Protein AF-A0A7C3M6L7-F1 (afdb_monomer_lite)

Secondary structure (DSSP, 8-state):
-PPP--EEEEE-----TTS-SSSSSHHHHHHHIIIIIHHHHHHHHHHHHTT---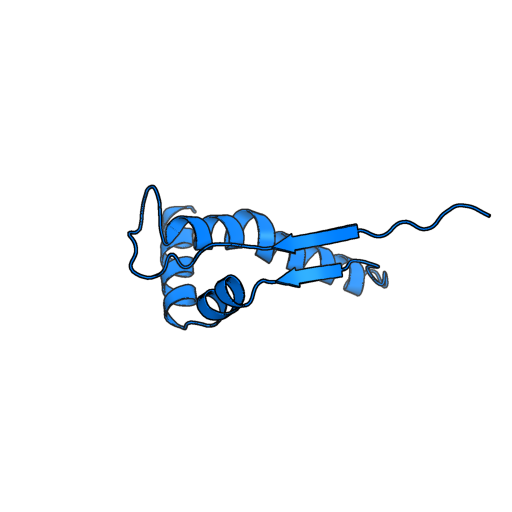-EEEEE-HHHHHHHT-HHHHHHHHHHHHHH-

Foldseek 3Di:
DDDDDEAEAEDDDAQQVVVDDPPDGLVVLLCCVVVPVVVVVVVCVVCVVVVHHDRYHYHDDPRSVVLCPDPVNVVSNVVVVVVVD

Sequence (85 aa):
MNGYFMLVLHTHLPFVKGKGVWPFGEEWLYEVMYGSYIPLVKALEDLYEDGVVPNVTVSITPVLLSQLVMPECIDGFRKYIARKI

Structure (mmCIF, N/CA/C/O backbone):
data_AF-A0A7C3M6L7-F1
#
_entry.id   AF-A0A7C3M6L7-F1
#
loop_
_atom_site.group_PDB
_atom_site.id
_atom_site.type_symbol
_atom_site.label_atom_id
_atom_site.label_alt_id
_atom_site.label_comp_id
_atom_site.label_asym_id
_atom_site.label_entity_id
_atom_site.label_seq_id
_atom_site.pdbx_PDB_ins_code
_atom_site.Cartn_x
_atom_site.Cartn_y
_atom_site.Cartn_z
_atom_site.occupancy
_atom_site.B_iso_or_equiv
_atom_site.auth_seq_id
_atom_site.auth_comp_id
_atom_site.auth_asym_id
_atom_site.auth_atom_id
_atom_site.pdbx_PDB_model_num
ATOM 1 N N . MET A 1 1 ? -11.063 -3.931 33.814 1.00 58.28 1 MET A N 1
ATOM 2 C CA . MET A 1 1 ? -10.568 -3.138 32.670 1.00 58.28 1 MET A CA 1
ATOM 3 C C . MET A 1 1 ? -10.091 -4.132 31.627 1.00 58.28 1 MET A C 1
ATOM 5 O O . MET A 1 1 ? -9.274 -4.975 31.977 1.00 58.28 1 MET A O 1
ATOM 9 N N . ASN A 1 2 ? -10.650 -4.109 30.418 1.00 78.25 2 ASN A N 1
ATOM 10 C CA . ASN A 1 2 ? -10.162 -4.950 29.323 1.00 78.25 2 ASN A CA 1
ATOM 11 C C . ASN A 1 2 ? -8.894 -4.301 28.744 1.00 78.25 2 ASN A C 1
ATOM 13 O O . ASN A 1 2 ? -8.765 -3.078 28.790 1.00 78.25 2 ASN A O 1
ATOM 17 N N . GLY A 1 3 ? -7.931 -5.114 28.302 1.00 88.88 3 GLY A N 1
ATOM 18 C CA . GLY A 1 3 ? -6.640 -4.638 27.797 1.00 88.88 3 GLY A CA 1
ATOM 19 C C . GLY A 1 3 ? -6.754 -3.797 26.521 1.00 88.88 3 GLY A C 1
ATOM 20 O O . GLY A 1 3 ? -7.814 -3.718 25.903 1.00 88.88 3 GLY A O 1
ATOM 21 N N . TYR A 1 4 ? -5.643 -3.182 26.122 1.00 91.69 4 TYR A N 1
ATOM 22 C CA . TYR A 1 4 ? -5.548 -2.423 24.875 1.00 91.69 4 TYR A CA 1
ATOM 23 C C . TYR A 1 4 ? -5.104 -3.330 23.725 1.00 91.69 4 TYR A C 1
ATOM 25 O O . TYR A 1 4 ? -4.240 -4.188 23.906 1.00 91.69 4 TYR A O 1
ATOM 33 N N . PHE A 1 5 ? -5.667 -3.109 22.538 1.00 92.00 5 PHE A N 1
ATOM 34 C CA . PHE A 1 5 ? -5.232 -3.735 21.293 1.00 92.00 5 PHE A CA 1
ATOM 35 C C . PHE A 1 5 ? -4.639 -2.672 20.368 1.00 92.00 5 PHE A C 1
ATOM 37 O O . PHE A 1 5 ? -5.200 -1.586 20.234 1.00 92.00 5 PHE A O 1
ATOM 44 N N . MET A 1 6 ? -3.514 -2.991 19.729 1.00 94.25 6 MET A N 1
ATOM 45 C CA . MET A 1 6 ? -2.864 -2.126 18.748 1.00 94.25 6 MET A CA 1
ATOM 46 C C . MET A 1 6 ? -2.464 -2.955 17.533 1.00 94.25 6 MET A C 1
ATOM 48 O O . MET A 1 6 ? -1.642 -3.865 17.641 1.00 94.25 6 MET A O 1
ATOM 52 N N . LEU A 1 7 ? -3.027 -2.619 16.373 1.00 96.31 7 LEU A N 1
ATOM 53 C CA . LEU A 1 7 ? -2.623 -3.201 15.099 1.00 96.31 7 LEU A CA 1
ATOM 54 C C . LEU A 1 7 ? -1.513 -2.349 14.477 1.00 96.31 7 LEU A C 1
ATOM 56 O O . LEU A 1 7 ? -1.715 -1.163 14.209 1.00 96.31 7 LEU A O 1
ATOM 60 N N . VAL A 1 8 ? -0.354 -2.962 14.227 1.00 97.81 8 VAL A N 1
ATOM 61 C CA . VAL A 1 8 ? 0.784 -2.323 13.553 1.00 97.81 8 VAL A CA 1
ATOM 62 C C . VAL A 1 8 ? 1.084 -3.064 12.255 1.00 97.81 8 VAL A C 1
ATOM 64 O O . VAL A 1 8 ? 1.503 -4.219 12.272 1.00 97.81 8 VAL A O 1
ATOM 67 N N . LEU A 1 9 ? 0.879 -2.391 11.126 1.00 97.88 9 LEU A N 1
ATOM 68 C CA . LEU A 1 9 ? 1.136 -2.913 9.788 1.00 97.88 9 LEU A CA 1
ATOM 69 C C . LEU A 1 9 ? 2.486 -2.392 9.293 1.00 97.88 9 LEU A C 1
ATOM 71 O O . LEU A 1 9 ? 2.653 -1.196 9.055 1.00 97.88 9 LEU A O 1
ATOM 75 N N . HIS A 1 10 ? 3.460 -3.284 9.141 1.00 97.81 10 HIS A N 1
ATOM 76 C CA . HIS A 1 10 ? 4.770 -2.947 8.591 1.00 97.81 10 HIS A CA 1
ATOM 77 C C . HIS A 1 10 ? 4.815 -3.243 7.091 1.00 97.81 10 HIS A C 1
ATOM 79 O O . HIS A 1 10 ? 4.628 -4.386 6.681 1.00 97.81 10 HIS A O 1
ATOM 85 N N . THR A 1 11 ? 5.087 -2.222 6.277 1.00 97.69 11 THR A N 1
ATOM 86 C CA . THR A 1 11 ? 5.157 -2.346 4.816 1.00 97.69 11 THR A CA 1
ATOM 87 C C . THR A 1 11 ? 6.570 -2.075 4.303 1.00 97.69 11 THR A C 1
ATOM 89 O O . THR A 1 11 ? 7.190 -1.030 4.548 1.00 97.69 11 THR A O 1
ATOM 92 N N . HIS A 1 12 ? 7.095 -3.057 3.577 1.00 97.56 12 HIS A N 1
ATOM 93 C CA . HIS A 1 12 ? 8.443 -3.037 3.042 1.00 97.56 12 HIS A CA 1
ATOM 94 C C . HIS A 1 12 ? 8.499 -3.740 1.690 1.00 97.56 12 HIS A C 1
ATOM 96 O O . HIS A 1 12 ? 7.899 -4.793 1.496 1.00 97.56 12 HIS A O 1
ATOM 102 N N . LEU A 1 13 ? 9.278 -3.162 0.781 1.00 97.19 13 LEU A N 1
ATOM 103 C CA . LEU A 1 13 ? 9.745 -3.807 -0.434 1.00 97.19 13 LEU A CA 1
ATOM 104 C C . LEU A 1 13 ? 11.167 -3.291 -0.695 1.00 97.19 13 LEU A C 1
ATOM 106 O O . LEU A 1 13 ? 11.387 -2.080 -0.561 1.00 97.19 13 LEU A O 1
ATOM 110 N N . PRO A 1 14 ? 12.135 -4.148 -1.063 1.00 96.88 14 PRO A N 1
ATOM 111 C CA . PRO A 1 14 ? 13.434 -3.669 -1.519 1.00 96.88 14 PRO A CA 1
ATOM 112 C C . PRO A 1 14 ? 13.293 -2.788 -2.769 1.00 96.88 14 PRO A C 1
ATOM 114 O O . PRO A 1 14 ? 12.240 -2.722 -3.408 1.00 96.88 14 PRO A O 1
ATOM 117 N N . PHE A 1 15 ? 14.374 -2.102 -3.133 1.00 96.69 15 PHE A N 1
ATOM 118 C CA . PHE A 1 15 ? 14.397 -1.308 -4.357 1.00 96.69 15 PHE A CA 1
ATOM 119 C C . PHE A 1 15 ? 14.427 -2.217 -5.594 1.00 96.69 15 PHE A C 1
ATOM 121 O O . PHE A 1 15 ? 15.454 -2.832 -5.886 1.00 96.69 15 PHE A O 1
ATOM 128 N N . VAL A 1 16 ? 13.307 -2.305 -6.313 1.00 96.19 16 VAL A N 1
ATOM 129 C CA . VAL A 1 16 ? 13.103 -3.194 -7.467 1.00 96.19 16 VAL A CA 1
ATOM 130 C C . VAL A 1 16 ? 13.111 -2.471 -8.813 1.00 96.19 16 VAL A C 1
ATOM 132 O O . VAL A 1 16 ? 13.261 -3.121 -9.849 1.00 96.19 16 VAL A O 1
ATOM 135 N N . LYS A 1 17 ? 12.991 -1.137 -8.830 1.00 91.25 17 LYS A N 1
ATOM 136 C CA . LYS A 1 17 ? 12.989 -0.362 -10.080 1.00 91.25 17 LYS A CA 1
ATOM 137 C C . LYS A 1 17 ? 14.259 -0.620 -10.899 1.00 91.25 17 LYS A C 1
ATOM 139 O O . LYS A 1 17 ? 15.377 -0.464 -10.402 1.00 91.25 17 LYS A O 1
ATOM 144 N N . GLY A 1 18 ? 14.089 -1.013 -12.163 1.00 90.19 18 GLY A N 1
ATOM 145 C CA . GLY A 1 18 ? 15.188 -1.334 -13.075 1.00 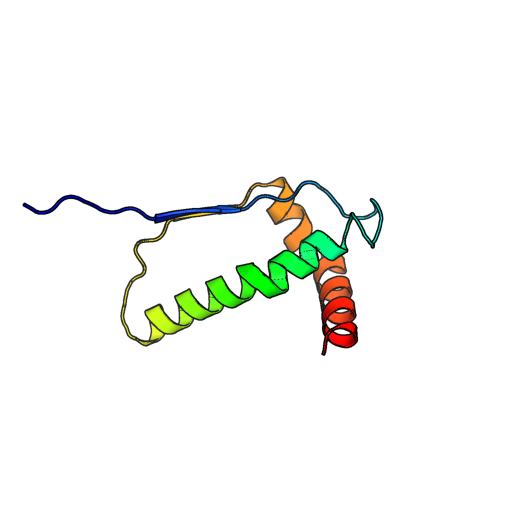90.19 18 GLY A CA 1
ATOM 146 C C . GLY A 1 18 ? 15.965 -2.609 -12.720 1.00 90.19 18 GLY A C 1
ATOM 147 O O . GLY A 1 18 ? 17.060 -2.810 -13.243 1.00 90.19 18 GLY A O 1
ATOM 148 N N . LYS A 1 19 ? 15.444 -3.467 -11.830 1.00 92.38 19 LYS A N 1
ATOM 149 C CA . LYS A 1 19 ? 16.088 -4.723 -11.391 1.00 92.38 19 LYS A CA 1
ATOM 150 C C . LYS A 1 19 ? 15.435 -5.978 -11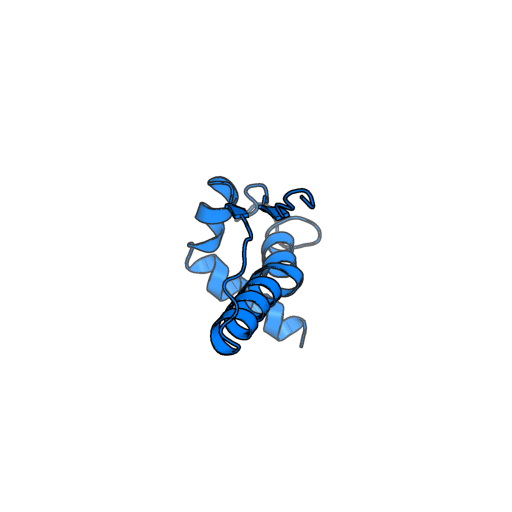.978 1.00 92.38 19 LYS A C 1
ATOM 152 O O . LYS A 1 19 ? 15.565 -7.057 -11.414 1.00 92.38 19 LYS A O 1
ATOM 157 N N . GLY A 1 20 ? 14.767 -5.832 -13.120 1.00 89.94 20 GLY A N 1
ATOM 158 C CA . GLY A 1 20 ? 13.949 -6.876 -13.736 1.00 89.94 20 GLY A CA 1
ATOM 159 C C . GLY A 1 20 ? 12.460 -6.578 -13.591 1.00 89.94 20 GLY A C 1
ATOM 160 O O . GLY A 1 20 ? 12.056 -5.727 -12.799 1.00 89.94 20 GLY A O 1
ATOM 161 N N . VAL A 1 21 ? 11.645 -7.249 -14.402 1.00 86.25 21 VAL A N 1
ATOM 162 C CA . VAL A 1 21 ? 10.184 -7.077 -14.388 1.00 86.25 21 VAL A CA 1
ATOM 163 C C . VAL A 1 21 ? 9.522 -8.304 -13.769 1.00 86.25 21 VAL A C 1
ATOM 165 O O . VAL A 1 21 ? 8.828 -8.166 -12.769 1.00 86.25 21 VAL A O 1
ATOM 168 N N . TRP A 1 22 ? 9.796 -9.495 -14.306 1.00 89.44 22 TRP A N 1
ATOM 169 C CA . TRP A 1 22 ? 9.233 -10.773 -13.862 1.00 89.44 22 TRP A CA 1
ATOM 170 C C . TRP A 1 22 ? 10.297 -11.884 -13.955 1.00 89.44 22 TRP A C 1
ATOM 172 O O . TRP A 1 22 ? 11.141 -11.810 -14.855 1.00 89.44 22 TRP A O 1
ATOM 182 N N . PRO A 1 23 ? 10.295 -12.910 -13.076 1.00 86.06 23 PRO A N 1
ATOM 183 C CA . PRO A 1 23 ? 9.368 -13.150 -11.954 1.00 86.06 23 PRO A CA 1
ATOM 184 C C . PRO A 1 23 ? 9.692 -12.363 -10.682 1.00 86.06 23 PRO A C 1
ATOM 186 O O . PRO A 1 23 ? 8.893 -12.327 -9.751 1.00 86.06 23 PRO A O 1
ATOM 189 N N . PHE A 1 24 ? 10.864 -11.731 -10.642 1.00 90.19 24 PHE A N 1
ATOM 190 C CA . PHE A 1 24 ? 11.336 -10.922 -9.528 1.00 90.19 24 PHE A CA 1
ATOM 191 C C . PHE A 1 24 ? 11.700 -9.536 -10.055 1.00 90.19 24 PHE A C 1
ATOM 193 O O . PHE A 1 24 ? 12.359 -9.426 -11.092 1.00 90.19 24 PHE A O 1
ATOM 200 N N . GLY A 1 25 ? 11.266 -8.483 -9.361 1.00 92.62 25 GLY A N 1
ATOM 201 C CA . GLY A 1 25 ? 11.511 -7.106 -9.781 1.00 92.62 25 GLY A CA 1
ATOM 202 C C . GLY A 1 25 ? 10.267 -6.232 -9.676 1.00 92.62 25 GLY A C 1
ATOM 203 O O . GLY A 1 25 ? 9.555 -6.286 -8.675 1.00 92.62 25 GLY A O 1
ATOM 204 N N . GLU A 1 26 ? 10.030 -5.394 -10.684 1.00 94.38 26 GLU A N 1
ATOM 205 C CA . GLU A 1 26 ? 8.973 -4.375 -10.655 1.00 94.38 26 GLU A CA 1
ATOM 206 C C . GLU A 1 26 ? 7.565 -4.960 -10.455 1.00 94.38 26 GLU A C 1
ATOM 208 O O . GLU A 1 26 ? 6.743 -4.323 -9.798 1.00 94.38 26 GLU A O 1
ATOM 213 N N . GLU A 1 27 ? 7.285 -6.186 -10.923 1.00 94.88 27 GLU A N 1
ATOM 214 C CA . GLU A 1 27 ? 5.965 -6.796 -10.712 1.00 94.88 27 GLU A CA 1
ATOM 215 C C . GLU A 1 27 ? 5.641 -7.065 -9.245 1.00 94.88 27 GLU A C 1
ATOM 217 O O . GLU A 1 27 ? 4.476 -6.944 -8.877 1.00 94.88 27 GLU A O 1
ATOM 222 N N . TRP A 1 28 ? 6.635 -7.283 -8.378 1.00 96.31 28 TRP A N 1
ATOM 223 C CA . TRP A 1 28 ? 6.375 -7.389 -6.941 1.00 96.31 28 TRP A CA 1
ATOM 224 C C . TRP A 1 28 ? 5.734 -6.128 -6.383 1.00 96.31 28 TRP A C 1
ATOM 226 O O . TRP A 1 28 ? 4.800 -6.229 -5.593 1.00 96.31 28 TRP A O 1
ATOM 236 N N . LEU A 1 29 ? 6.205 -4.947 -6.806 1.00 96.81 29 LEU A N 1
ATOM 237 C CA . LEU A 1 29 ? 5.646 -3.667 -6.374 1.00 96.81 29 LEU A CA 1
ATOM 238 C C . LEU A 1 29 ? 4.180 -3.546 -6.803 1.00 96.81 29 LEU A C 1
ATOM 240 O O . LEU A 1 29 ? 3.333 -3.145 -6.009 1.00 96.81 29 LEU A O 1
ATOM 244 N N . TYR A 1 30 ? 3.864 -3.953 -8.031 1.00 96.94 30 TYR A N 1
ATOM 245 C CA . TYR A 1 30 ? 2.504 -3.879 -8.563 1.00 96.94 30 TYR A CA 1
ATOM 246 C C . TYR A 1 30 ? 1.567 -4.918 -7.941 1.00 96.94 30 TYR A C 1
ATOM 248 O O . TYR A 1 30 ? 0.400 -4.624 -7.681 1.00 96.94 30 TYR A O 1
ATOM 256 N N . GLU A 1 31 ? 2.072 -6.113 -7.647 1.00 96.19 31 GLU A N 1
ATOM 257 C CA . GLU A 1 31 ? 1.345 -7.156 -6.930 1.00 96.19 31 GLU A CA 1
ATOM 258 C C . GLU A 1 31 ? 0.939 -6.702 -5.530 1.00 96.19 31 GLU A C 1
ATOM 260 O O . GLU A 1 31 ? -0.236 -6.829 -5.182 1.00 96.19 31 GLU A O 1
ATOM 265 N N . VAL A 1 32 ? 1.857 -6.113 -4.752 1.00 96.31 32 VAL A N 1
ATOM 266 C CA . VAL A 1 32 ? 1.517 -5.606 -3.411 1.00 96.31 32 VAL A CA 1
ATOM 267 C C . VAL A 1 32 ? 0.625 -4.368 -3.463 1.00 96.31 32 VAL A C 1
ATOM 269 O O . VAL A 1 32 ? -0.270 -4.237 -2.627 1.00 96.31 32 VAL A O 1
ATOM 272 N N . MET A 1 33 ? 0.785 -3.493 -4.463 1.00 97.00 33 MET A N 1
ATOM 273 C CA . MET A 1 33 ? -0.135 -2.368 -4.669 1.00 97.00 33 MET A CA 1
ATOM 274 C C . MET A 1 33 ? -1.567 -2.854 -4.908 1.00 97.00 33 MET A C 1
ATOM 276 O O . MET A 1 33 ? -2.490 -2.385 -4.244 1.00 97.00 33 MET A O 1
ATOM 280 N N . TYR A 1 34 ? -1.745 -3.816 -5.817 1.00 97.38 34 TYR A N 1
ATOM 281 C CA . TYR A 1 34 ? -3.054 -4.369 -6.164 1.00 97.38 34 TYR A CA 1
ATOM 282 C C . TYR A 1 34 ? -3.659 -5.213 -5.038 1.00 97.38 34 TYR A C 1
ATOM 284 O O . TYR A 1 34 ? -4.832 -5.061 -4.713 1.00 97.38 34 TYR A O 1
ATOM 292 N N . GLY A 1 35 ? -2.873 -6.122 -4.461 1.00 96.81 35 GLY A N 1
ATOM 293 C CA . GLY A 1 35 ? -3.367 -7.130 -3.525 1.00 96.81 35 GLY A CA 1
ATOM 294 C C . GLY A 1 35 ? -3.408 -6.687 -2.064 1.00 96.81 35 GLY A C 1
ATOM 295 O O . GLY A 1 35 ? -4.040 -7.367 -1.263 1.00 96.81 35 GLY A O 1
ATOM 296 N N . SER A 1 36 ? -2.737 -5.589 -1.703 1.00 97.50 36 SER A N 1
ATOM 297 C CA . SER A 1 36 ? -2.606 -5.162 -0.305 1.00 97.50 36 SER A CA 1
ATOM 298 C C . SER A 1 36 ? -2.853 -3.667 -0.110 1.00 97.50 36 SER A C 1
ATOM 300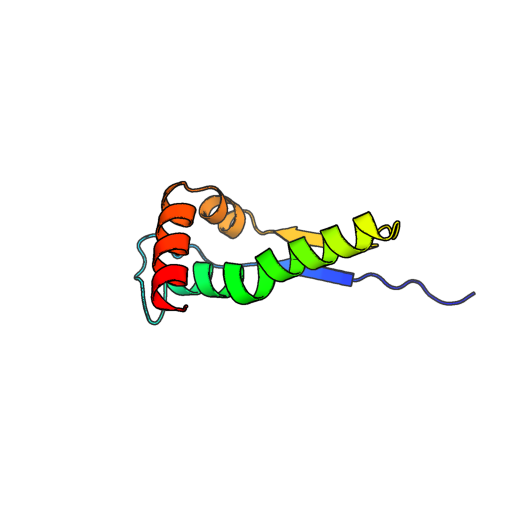 O O . SER A 1 36 ? -3.776 -3.299 0.611 1.00 97.50 36 SER A O 1
ATOM 302 N N . TYR A 1 37 ? -2.095 -2.787 -0.774 1.00 97.00 37 TYR A N 1
ATOM 303 C CA . TYR A 1 37 ? -2.123 -1.355 -0.438 1.00 97.00 37 TYR A CA 1
ATOM 304 C C . TYR A 1 37 ? -3.426 -0.665 -0.839 1.00 97.00 37 TYR A C 1
ATOM 306 O O . TYR A 1 37 ? -4.017 0.027 -0.017 1.00 97.00 37 TYR A O 1
ATOM 314 N N . ILE A 1 38 ? -3.899 -0.868 -2.072 1.00 97.06 38 ILE A N 1
ATOM 315 C CA . ILE A 1 38 ? -5.168 -0.283 -2.528 1.00 97.06 38 ILE A CA 1
ATOM 316 C C . ILE A 1 38 ? -6.356 -0.851 -1.728 1.00 97.06 38 ILE A C 1
ATOM 318 O O . ILE A 1 38 ? -7.155 -0.052 -1.241 1.00 97.06 38 ILE A O 1
ATOM 322 N N . PRO A 1 39 ? -6.472 -2.179 -1.508 1.00 98.06 39 PRO A N 1
ATOM 323 C CA . PRO A 1 39 ? -7.498 -2.729 -0.622 1.00 98.06 39 PRO A CA 1
ATOM 324 C C . PRO A 1 39 ? -7.451 -2.176 0.806 1.00 98.06 39 PRO A C 1
ATOM 326 O O . PRO A 1 39 ? -8.502 -1.902 1.377 1.00 98.06 39 PRO A O 1
ATOM 329 N N . LEU A 1 40 ? -6.256 -1.988 1.380 1.00 97.06 40 LEU A N 1
ATOM 330 C CA . LEU A 1 40 ? -6.101 -1.408 2.71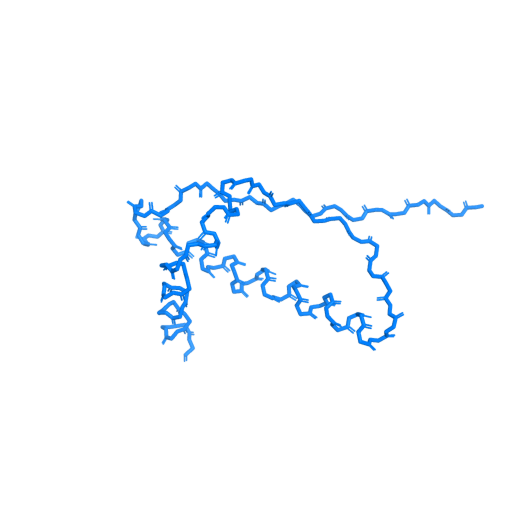5 1.00 97.06 40 LEU A CA 1
ATOM 331 C C . LEU A 1 40 ? -6.599 0.037 2.756 1.00 97.06 40 LEU A C 1
ATOM 333 O O . LEU A 1 40 ? -7.360 0.376 3.654 1.00 97.06 40 LEU A O 1
ATOM 337 N N . VAL A 1 41 ? -6.196 0.875 1.795 1.00 96.75 41 VAL A N 1
ATOM 338 C CA . VAL A 1 41 ? -6.671 2.266 1.708 1.00 96.75 41 VAL A CA 1
ATOM 339 C C . VAL A 1 41 ? -8.191 2.296 1.613 1.00 96.75 41 VAL A C 1
ATOM 341 O O . VAL A 1 41 ? -8.818 2.976 2.417 1.00 96.75 41 VAL A O 1
ATOM 344 N N . LYS A 1 42 ? -8.778 1.477 0.734 1.00 97.88 42 LYS A N 1
ATOM 345 C CA . LYS A 1 42 ? -10.232 1.388 0.593 1.00 97.88 42 LYS A CA 1
ATOM 346 C C . LYS A 1 42 ? -10.922 0.986 1.900 1.00 97.88 42 LYS A C 1
ATOM 348 O O . LYS A 1 42 ? -11.880 1.624 2.298 1.00 97.88 42 LYS A O 1
ATOM 353 N N . ALA A 1 43 ? -10.410 -0.021 2.606 1.00 96.88 43 ALA A N 1
ATOM 354 C CA . ALA A 1 43 ? -10.986 -0.434 3.886 1.00 96.88 43 ALA A CA 1
ATOM 355 C C . ALA A 1 43 ? -10.907 0.670 4.959 1.00 96.88 43 ALA A C 1
ATOM 357 O O . ALA A 1 43 ? -11.784 0.765 5.813 1.00 96.88 43 ALA A O 1
ATOM 358 N N . LEU A 1 44 ? -9.857 1.498 4.941 1.00 96.38 44 LEU A N 1
ATOM 359 C CA . LEU A 1 44 ? -9.732 2.642 5.849 1.00 96.38 44 LEU A CA 1
ATOM 360 C C . LEU A 1 44 ? -10.677 3.788 5.469 1.00 96.38 44 LEU A C 1
ATOM 362 O O . LEU A 1 44 ? -11.207 4.439 6.367 1.00 96.38 44 LEU A O 1
ATOM 366 N N . GLU A 1 45 ? -10.892 4.017 4.172 1.00 96.31 45 GLU A N 1
ATOM 367 C CA . GLU A 1 45 ? -11.887 4.962 3.654 1.00 96.31 45 GLU A CA 1
ATOM 368 C C . GLU A 1 45 ? -13.309 4.518 4.025 1.00 96.31 45 GLU A C 1
ATOM 370 O O . GLU A 1 45 ? -14.035 5.308 4.618 1.00 96.31 45 GLU A O 1
ATOM 375 N N . ASP A 1 46 ? -13.660 3.245 3.806 1.00 97.56 46 ASP A N 1
ATOM 376 C CA . ASP A 1 46 ? -14.967 2.673 4.167 1.00 97.56 46 ASP A CA 1
ATOM 377 C C . ASP A 1 46 ? -15.253 2.855 5.678 1.00 97.56 46 ASP A C 1
ATOM 379 O O . ASP A 1 46 ? -16.321 3.318 6.073 1.00 97.56 46 ASP A O 1
ATOM 383 N N . LEU A 1 47 ? -14.270 2.572 6.549 1.00 96.94 47 LEU A N 1
ATOM 384 C CA . LEU A 1 47 ? -14.404 2.794 7.998 1.00 96.94 47 LEU A CA 1
ATOM 385 C C . LEU A 1 47 ? -14.614 4.271 8.347 1.00 96.94 47 LEU A C 1
ATOM 387 O O . LEU A 1 47 ? -15.413 4.589 9.229 1.00 96.94 47 LEU A O 1
ATOM 391 N N . TYR A 1 48 ? -13.888 5.165 7.676 1.00 94.81 48 TYR A N 1
ATOM 392 C CA . TYR A 1 48 ? -14.024 6.601 7.883 1.00 94.81 48 TYR A CA 1
ATOM 393 C C . TYR A 1 48 ? -15.414 7.102 7.465 1.00 94.81 48 TYR A C 1
ATOM 395 O O . TYR A 1 48 ? -16.020 7.884 8.201 1.00 94.81 48 TYR A O 1
ATOM 403 N N . GLU A 1 49 ? -15.939 6.624 6.334 1.00 96.94 49 GLU A N 1
ATOM 404 C CA . GLU A 1 49 ? -17.291 6.934 5.850 1.00 96.94 49 GLU A CA 1
ATOM 405 C C . GLU A 1 49 ? -18.383 6.424 6.804 1.00 96.94 49 GLU A C 1
ATOM 407 O O . GLU A 1 49 ? -19.360 7.132 7.052 1.00 96.94 49 GLU A O 1
ATOM 412 N N . ASP A 1 50 ? -18.167 5.268 7.436 1.00 97.69 50 ASP A N 1
ATOM 413 C CA . ASP A 1 50 ? -19.038 4.712 8.482 1.00 97.69 50 ASP A CA 1
ATOM 414 C C . ASP A 1 50 ? -18.906 5.430 9.847 1.00 97.69 50 ASP A C 1
ATOM 416 O O . ASP A 1 50 ? -19.548 5.052 10.833 1.00 97.69 50 ASP A O 1
ATOM 420 N N . GLY A 1 51 ? -18.076 6.475 9.943 1.00 97.00 51 GLY A N 1
ATOM 421 C CA . GLY A 1 51 ? -17.849 7.242 11.171 1.00 97.00 51 GLY A CA 1
ATOM 422 C C . GLY A 1 51 ? -16.974 6.526 12.206 1.00 97.00 51 GLY A C 1
ATOM 423 O O . GLY A 1 51 ? -16.926 6.933 13.371 1.00 97.00 51 GLY A O 1
ATOM 424 N N . VAL A 1 52 ? -16.268 5.465 11.806 1.00 96.38 52 VAL A N 1
ATOM 425 C CA . VAL A 1 52 ? -15.322 4.726 12.644 1.00 96.38 52 VAL A CA 1
ATOM 426 C C . VAL A 1 52 ? -13.924 5.309 12.457 1.00 96.38 52 VAL A C 1
ATOM 428 O O . VAL A 1 52 ? -13.399 5.361 11.351 1.00 96.38 52 VAL A O 1
ATOM 431 N N . VAL A 1 53 ? -13.267 5.707 13.550 1.00 90.44 53 VAL A N 1
ATOM 432 C CA . VAL A 1 53 ? -11.850 6.107 13.507 1.00 90.44 53 VAL A CA 1
ATOM 433 C C . VAL A 1 53 ? -10.980 4.850 13.637 1.00 90.44 53 VAL A C 1
ATOM 435 O O . VAL A 1 53 ? -10.941 4.257 14.723 1.00 90.44 53 VAL A O 1
ATOM 438 N N . PRO A 1 54 ? -10.281 4.407 12.574 1.00 83.00 54 PRO A N 1
ATOM 439 C CA . PRO A 1 54 ? -9.463 3.205 12.643 1.00 83.00 54 PRO A CA 1
ATOM 440 C C . PRO A 1 54 ? -8.227 3.437 13.525 1.00 83.00 54 PRO A C 1
ATOM 442 O O . PRO A 1 54 ? -7.328 4.203 13.185 1.00 83.00 54 PRO A O 1
ATOM 445 N N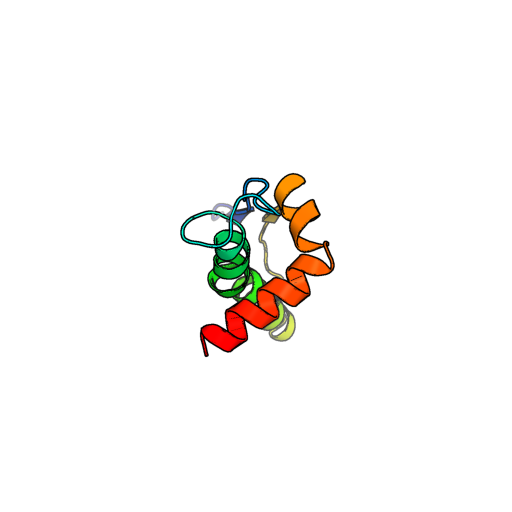 . ASN A 1 55 ? -8.149 2.727 14.654 1.00 91.00 55 ASN A N 1
ATOM 446 C CA . ASN A 1 55 ? -6.980 2.717 15.543 1.00 91.00 55 ASN A CA 1
ATOM 447 C C . ASN A 1 55 ? -5.884 1.776 15.007 1.00 91.00 55 ASN A C 1
ATOM 449 O O . ASN A 1 55 ? -5.579 0.744 15.610 1.00 91.00 55 ASN A O 1
ATOM 453 N N . VAL A 1 56 ? -5.317 2.113 13.846 1.00 95.44 56 VAL A N 1
ATOM 454 C CA . VAL A 1 56 ? -4.258 1.342 13.179 1.00 95.44 56 VAL A CA 1
ATOM 455 C C . VAL A 1 56 ? -3.011 2.192 12.961 1.00 95.44 56 VAL A C 1
ATOM 457 O O . VAL A 1 56 ? -3.092 3.366 12.610 1.00 95.44 56 VAL A O 1
ATOM 460 N N . THR A 1 57 ? -1.844 1.576 13.121 1.00 97.12 57 THR A N 1
ATOM 461 C CA . THR A 1 57 ? -0.557 2.182 12.770 1.00 97.12 57 THR A CA 1
ATOM 462 C C . THR A 1 57 ? -0.028 1.527 11.503 1.00 97.12 57 THR A C 1
ATOM 464 O O . THR A 1 57 ? 0.130 0.308 11.461 1.00 97.12 57 THR A O 1
ATOM 467 N N . VAL A 1 58 ? 0.303 2.324 10.486 1.00 97.12 58 VAL A N 1
ATOM 468 C CA . VAL A 1 58 ? 0.925 1.842 9.243 1.00 97.12 58 VAL A CA 1
ATOM 469 C C . VAL A 1 58 ? 2.332 2.418 9.126 1.00 97.12 58 VAL A C 1
ATOM 471 O O . VAL A 1 58 ? 2.526 3.630 9.135 1.00 97.12 58 VAL A O 1
ATOM 474 N N . SER A 1 59 ? 3.328 1.544 9.017 1.00 97.69 59 SER A N 1
ATOM 475 C CA . SER A 1 59 ? 4.722 1.906 8.766 1.00 97.69 59 SER A CA 1
ATOM 476 C C . SER A 1 59 ? 5.054 1.660 7.299 1.00 97.69 59 SER A C 1
ATOM 478 O O . SER A 1 59 ? 4.836 0.557 6.799 1.00 97.69 59 SER A O 1
ATOM 480 N N . ILE A 1 60 ? 5.609 2.668 6.622 1.00 97.94 60 ILE A N 1
ATOM 481 C CA . ILE A 1 60 ? 6.103 2.575 5.243 1.00 97.94 60 ILE A CA 1
ATOM 482 C C . ILE A 1 60 ? 7.601 2.853 5.255 1.00 97.94 60 ILE A C 1
ATOM 484 O O . ILE A 1 60 ? 8.042 3.931 5.655 1.00 97.94 60 ILE A O 1
ATOM 488 N N . THR A 1 61 ? 8.405 1.878 4.829 1.00 98.44 61 THR A N 1
ATOM 489 C CA . THR A 1 61 ? 9.861 2.081 4.758 1.00 98.44 61 THR A CA 1
ATOM 490 C C . THR A 1 61 ? 10.227 3.147 3.713 1.00 98.44 61 THR A C 1
ATOM 492 O O . THR A 1 61 ? 9.610 3.179 2.644 1.00 98.44 61 THR A O 1
ATOM 495 N N . PRO A 1 62 ? 11.260 3.985 3.943 1.00 98.38 62 PRO A N 1
ATOM 496 C CA . PRO A 1 62 ? 11.651 5.028 2.987 1.00 98.38 62 PRO A CA 1
ATOM 497 C C . PRO A 1 62 ? 11.966 4.508 1.578 1.00 98.38 62 PRO A C 1
ATOM 499 O O . PRO A 1 62 ? 11.665 5.173 0.592 1.00 98.38 62 PRO A O 1
ATOM 502 N N . VAL A 1 63 ? 12.533 3.301 1.474 1.00 97.75 63 VAL A N 1
ATOM 503 C CA . VAL A 1 63 ? 12.843 2.650 0.188 1.00 97.75 63 VAL A CA 1
ATOM 504 C C . VAL A 1 63 ? 11.595 2.202 -0.578 1.00 97.75 63 VAL A C 1
ATOM 506 O O . VAL A 1 63 ? 11.584 2.219 -1.806 1.00 97.75 63 VAL A O 1
ATOM 509 N N . LEU A 1 64 ? 10.531 1.815 0.125 1.00 97.62 64 LEU A N 1
ATOM 510 C CA . LEU A 1 64 ? 9.248 1.529 -0.507 1.00 97.62 64 LEU A CA 1
ATOM 511 C C . LEU A 1 64 ? 8.588 2.838 -0.952 1.00 97.62 64 LEU A C 1
ATOM 513 O O . LEU A 1 64 ? 8.178 2.959 -2.104 1.00 97.62 64 LEU A O 1
ATOM 517 N N . LEU A 1 65 ? 8.544 3.834 -0.061 1.00 96.94 65 LEU A N 1
ATOM 518 C CA . LEU A 1 65 ? 7.928 5.126 -0.351 1.00 96.94 65 LEU A CA 1
ATOM 519 C C . LEU A 1 65 ? 8.573 5.805 -1.564 1.00 96.94 65 LEU A C 1
ATOM 521 O O . LEU A 1 65 ? 7.857 6.308 -2.425 1.00 96.94 65 LEU A O 1
ATOM 525 N N . SER A 1 66 ? 9.906 5.771 -1.670 1.00 96.75 66 SER A N 1
ATOM 526 C CA . SER A 1 66 ? 10.620 6.395 -2.786 1.00 96.75 66 SER A CA 1
ATOM 527 C C . SER A 1 66 ? 10.239 5.812 -4.143 1.00 96.75 66 SER A C 1
ATOM 529 O O . SER A 1 66 ? 10.242 6.551 -5.117 1.00 96.75 66 SER A O 1
ATOM 531 N N . GLN A 1 67 ? 9.882 4.527 -4.214 1.00 96.50 67 GLN A N 1
ATOM 532 C CA . GLN A 1 67 ? 9.433 3.877 -5.447 1.00 96.50 67 GLN A CA 1
ATOM 533 C C . GLN A 1 67 ? 7.961 4.162 -5.746 1.00 96.50 67 GLN A C 1
ATOM 535 O O . GLN A 1 67 ? 7.611 4.374 -6.902 1.00 96.50 67 GLN A O 1
ATOM 540 N N . LEU A 1 68 ? 7.107 4.204 -4.717 1.00 95.81 68 LEU A N 1
ATOM 541 C CA . LEU A 1 68 ? 5.672 4.472 -4.874 1.00 95.81 68 LEU A CA 1
ATOM 542 C C . LEU A 1 68 ? 5.388 5.869 -5.442 1.00 95.81 68 LEU A C 1
ATOM 544 O O . LEU A 1 68 ? 4.419 6.036 -6.179 1.00 95.81 68 LEU A O 1
ATOM 548 N N . VAL A 1 69 ? 6.229 6.860 -5.125 1.00 95.19 69 VAL A N 1
ATOM 549 C CA . VAL A 1 69 ? 6.072 8.244 -5.611 1.00 95.19 69 VAL A CA 1
ATOM 550 C C . VAL A 1 69 ? 6.680 8.490 -6.997 1.00 95.19 69 VAL A C 1
ATOM 552 O O . VAL A 1 69 ? 6.552 9.592 -7.529 1.00 95.19 69 VAL A O 1
ATOM 555 N N . MET A 1 70 ? 7.350 7.500 -7.596 1.00 94.88 70 MET A N 1
ATOM 556 C CA . MET A 1 70 ? 7.923 7.641 -8.938 1.00 94.88 70 MET A CA 1
ATOM 557 C C . MET A 1 70 ? 6.811 7.669 -10.000 1.00 94.88 70 MET A C 1
ATOM 559 O O . MET A 1 70 ? 5.956 6.779 -9.992 1.00 94.88 70 MET A O 1
ATOM 563 N N . PRO A 1 71 ? 6.827 8.609 -10.964 1.00 92.94 71 PRO A N 1
ATOM 564 C CA . PRO A 1 71 ? 5.865 8.621 -12.071 1.00 92.94 71 PRO A CA 1
ATOM 565 C C . PRO A 1 71 ? 5.810 7.290 -12.837 1.00 92.94 71 PRO A C 1
ATOM 567 O O . PRO A 1 71 ? 4.738 6.796 -13.184 1.00 92.94 71 PRO A O 1
ATOM 570 N N . GLU A 1 72 ? 6.963 6.647 -13.020 1.00 92.81 72 GLU A N 1
ATOM 571 C CA . GLU A 1 72 ? 7.099 5.365 -13.709 1.00 92.81 72 GLU A CA 1
ATOM 572 C C . GLU A 1 72 ? 6.413 4.214 -12.962 1.00 92.81 72 GLU A C 1
ATOM 574 O O . GLU A 1 72 ? 6.070 3.203 -13.578 1.00 92.81 72 GLU A O 1
ATOM 579 N N . CYS A 1 73 ? 6.214 4.343 -11.645 1.00 94.44 73 CYS A N 1
ATOM 580 C CA . CYS A 1 73 ? 5.464 3.370 -10.856 1.00 94.44 73 CYS A CA 1
ATOM 581 C C . CYS A 1 73 ? 3.991 3.356 -11.277 1.00 94.44 73 CYS A C 1
ATOM 583 O O . CYS A 1 73 ? 3.427 2.284 -11.482 1.00 94.44 73 CYS A O 1
ATOM 585 N N . ILE A 1 74 ? 3.391 4.532 -11.492 1.00 92.38 74 ILE A N 1
ATOM 586 C CA . ILE A 1 74 ? 1.991 4.660 -11.922 1.00 92.38 74 ILE A CA 1
ATOM 587 C C . ILE A 1 74 ? 1.802 4.044 -13.311 1.00 92.38 74 ILE A C 1
ATOM 589 O O . ILE A 1 74 ? 0.885 3.246 -13.520 1.00 92.38 74 ILE A O 1
ATOM 593 N N . ASP A 1 75 ? 2.682 4.371 -14.258 1.00 94.19 75 ASP A N 1
ATOM 594 C CA . ASP A 1 75 ? 2.595 3.839 -15.620 1.00 94.19 75 ASP A CA 1
ATOM 595 C C . ASP A 1 75 ? 2.831 2.326 -15.668 1.00 94.19 75 ASP A C 1
ATOM 597 O O . ASP A 1 75 ? 2.134 1.603 -16.386 1.00 94.19 75 ASP A O 1
ATOM 601 N N . GLY A 1 76 ? 3.788 1.826 -14.884 1.00 94.56 76 GLY A N 1
ATOM 602 C CA . GLY A 1 76 ? 4.034 0.394 -14.750 1.00 94.56 76 GLY A CA 1
ATOM 603 C C . GLY A 1 76 ? 2.855 -0.346 -14.118 1.00 94.56 76 GLY A C 1
ATOM 604 O O . GLY A 1 76 ? 2.429 -1.378 -14.640 1.00 94.56 76 GLY A O 1
ATOM 605 N N . PHE A 1 77 ? 2.253 0.224 -13.072 1.00 96.00 77 PHE A N 1
ATOM 606 C CA . PHE A 1 77 ? 1.076 -0.343 -12.419 1.00 96.00 77 PHE A CA 1
ATOM 607 C C . PHE A 1 77 ? -0.127 -0.419 -13.367 1.00 96.00 77 PHE A C 1
ATOM 609 O O . PHE A 1 77 ? -0.773 -1.461 -13.457 1.00 96.00 77 PHE A O 1
ATOM 616 N N . ARG A 1 78 ? -0.390 0.633 -14.156 1.00 95.31 78 ARG A N 1
ATOM 617 C CA . ARG A 1 78 ? -1.446 0.622 -15.187 1.00 95.31 78 ARG A CA 1
ATOM 618 C C . ARG A 1 78 ? -1.245 -0.503 -16.202 1.00 95.31 78 ARG A C 1
ATOM 620 O O . ARG A 1 78 ? -2.190 -1.227 -16.504 1.00 95.31 78 ARG A O 1
ATOM 627 N N . LYS A 1 79 ? -0.014 -0.686 -16.694 1.00 95.12 79 LYS A N 1
ATOM 628 C CA . LYS A 1 79 ? 0.334 -1.790 -17.609 1.00 95.12 79 LYS A CA 1
ATOM 629 C C . LYS A 1 79 ? 0.179 -3.159 -16.953 1.00 95.12 79 LYS A C 1
ATOM 631 O O . LYS A 1 79 ? -0.167 -4.123 -17.624 1.00 95.12 79 LYS A O 1
ATOM 636 N N . TYR A 1 80 ? 0.486 -3.276 -15.666 1.00 95.50 80 TYR A N 1
ATOM 637 C CA . TYR A 1 80 ? 0.279 -4.507 -14.914 1.00 95.50 80 TYR A CA 1
ATOM 638 C C . TYR A 1 80 ? -1.214 -4.840 -14.777 1.00 95.50 80 TYR A C 1
ATOM 640 O O . TYR A 1 80 ? -1.607 -5.950 -15.124 1.00 95.50 80 TYR A O 1
ATOM 648 N N . ILE A 1 81 ? -2.058 -3.881 -14.382 1.00 97.00 81 ILE A N 1
ATOM 649 C CA . ILE A 1 81 ? -3.507 -4.101 -14.247 1.00 97.00 81 ILE A CA 1
ATOM 650 C C . ILE A 1 81 ? -4.160 -4.437 -15.589 1.00 97.00 81 ILE A C 1
ATOM 652 O O . ILE A 1 81 ? -4.909 -5.403 -15.651 1.00 97.00 81 ILE A O 1
ATOM 656 N N . ALA A 1 82 ? -3.817 -3.726 -16.667 1.00 96.62 82 ALA A N 1
ATOM 657 C CA . ALA A 1 82 ? -4.357 -3.992 -18.005 1.00 96.62 82 ALA A CA 1
ATOM 658 C C . ALA A 1 82 ? -3.992 -5.379 -18.572 1.00 96.62 82 ALA A C 1
ATOM 660 O O . ALA A 1 82 ? -4.598 -5.828 -19.536 1.00 96.62 82 ALA A O 1
ATOM 661 N N . ARG A 1 83 ? -2.963 -6.038 -18.023 1.00 94.75 83 ARG A N 1
ATOM 662 C CA . ARG A 1 83 ? -2.618 -7.432 -18.354 1.00 94.75 83 ARG A CA 1
ATOM 663 C C . ARG A 1 83 ? -3.324 -8.439 -17.445 1.00 94.75 83 ARG A C 1
ATOM 665 O O . ARG A 1 83 ? -3.402 -9.611 -17.797 1.00 94.75 83 ARG A O 1
ATOM 672 N N . LYS A 1 84 ? -3.743 -8.009 -16.253 1.00 91.00 84 LYS A N 1
ATOM 673 C CA . LYS A 1 84 ? -4.286 -8.868 -15.196 1.00 91.00 84 LYS A CA 1
ATOM 674 C C . LYS A 1 84 ? -5.814 -8.967 -15.224 1.00 91.00 84 LYS A C 1
ATOM 676 O O . LYS A 1 84 ? -6.338 -9.962 -14.729 1.00 91.00 84 LYS A O 1
ATOM 681 N N . ILE A 1 85 ? -6.493 -7.958 -15.774 1.00 86.50 85 ILE A N 1
ATOM 682 C CA . ILE A 1 85 ? -7.952 -7.848 -15.951 1.00 86.50 85 ILE A CA 1
ATOM 683 C C . ILE A 1 85 ? -8.236 -7.691 -17.442 1.00 86.50 85 ILE A C 1
ATOM 685 O O . ILE A 1 85 ? -9.167 -8.367 -17.928 1.00 86.50 85 ILE A O 1
#

pLDDT: mean 94.38, std 5.38, range [58.28, 98.44]

Radius of gyration: 15.55 Å; chains: 1; bounding box: 35×22×51 Å